Protein AF-H9MBS9-F1 (afdb_monomer_lite)

Foldseek 3Di:
DDPPQLDPLSVQLVVLVVQCVPVCVVPVVSVVVSVVSNVVSVVVCVVCVPDVPPRSPDPDDPDD

pLDDT: mean 81.27, std 19.03, range [37.34, 97.94]

Sequence (64 aa):
LPKECTSVQQCYVELSKQVKESLGKVDPYFQKLADAMVTWIEAWDELNPTTSKAESAAPNGAAK

Structure (mmCIF, N/CA/C/O backbone):
data_AF-H9MBS9-F1
#
_entry.id   AF-H9MBS9-F1
#
loop_
_atom_site.group_PDB
_atom_site.id
_atom_site.type_symbol
_atom_site.label_atom_id
_atom_site.label_alt_id
_atom_site.label_comp_id
_atom_site.label_asym_id
_atom_site.label_entity_id
_atom_site.label_seq_id
_atom_site.pdbx_PDB_ins_code
_atom_site.Cartn_x
_atom_site.Cartn_y
_atom_site.Cartn_z
_atom_site.occupancy
_atom_site.B_iso_or_equiv
_atom_site.auth_seq_id
_atom_site.auth_comp_id
_atom_site.auth_asym_id
_atom_site.auth_atom_id
_atom_site.pdbx_PDB_model_num
ATOM 1 N N . LEU A 1 1 ? -9.166 6.695 -9.846 1.00 64.50 1 LEU A N 1
ATOM 2 C CA . LEU A 1 1 ? -7.721 6.825 -10.138 1.00 64.50 1 LEU A CA 1
ATOM 3 C C . LEU A 1 1 ? -7.509 8.054 -11.015 1.00 64.50 1 LEU A C 1
ATOM 5 O O . LEU A 1 1 ? -8.272 8.213 -11.968 1.00 64.50 1 LEU A O 1
ATOM 9 N N . PRO A 1 2 ? -6.567 8.945 -10.674 1.00 72.56 2 PRO A 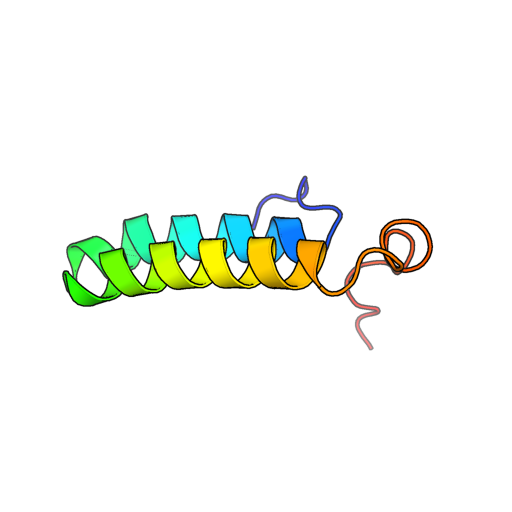N 1
ATOM 10 C CA . PRO A 1 2 ? -6.217 10.103 -11.490 1.00 72.56 2 PRO A CA 1
ATOM 11 C C . PRO A 1 2 ? -5.820 9.675 -12.905 1.00 72.56 2 PRO A C 1
ATOM 13 O O . PRO A 1 2 ? -5.183 8.639 -13.085 1.00 72.56 2 PRO A O 1
ATOM 16 N N . LYS A 1 3 ? -6.152 10.496 -13.908 1.00 73.12 3 LYS A N 1
ATOM 17 C CA . LYS A 1 3 ? -5.735 10.269 -15.307 1.00 73.12 3 LYS A CA 1
ATOM 18 C C . LYS A 1 3 ? -4.211 10.339 -15.497 1.00 73.12 3 LYS A C 1
ATOM 20 O O . LYS A 1 3 ? -3.709 9.918 -16.529 1.00 73.12 3 LYS A O 1
ATOM 25 N N . GLU A 1 4 ? -3.514 10.865 -14.494 1.00 72.62 4 GLU A N 1
ATOM 26 C CA . GLU A 1 4 ? -2.061 11.038 -14.413 1.00 72.62 4 GLU A CA 1
ATOM 27 C C . GLU A 1 4 ? -1.311 9.726 -14.095 1.00 72.62 4 GLU A C 1
ATOM 29 O O . GLU A 1 4 ? -0.095 9.669 -14.258 1.00 72.62 4 GLU A O 1
ATOM 34 N N . CYS A 1 5 ? -1.990 8.663 -13.633 1.00 79.25 5 CYS A N 1
ATOM 35 C CA . CYS A 1 5 ? -1.337 7.367 -13.420 1.00 79.25 5 CYS A CA 1
ATOM 36 C C . CYS A 1 5 ? -1.036 6.713 -14.776 1.00 79.25 5 CYS A C 1
ATOM 38 O O . CYS A 1 5 ? -1.928 6.176 -15.436 1.00 79.25 5 CYS A O 1
ATOM 40 N N . THR A 1 6 ? 0.230 6.767 -15.187 1.00 82.62 6 THR A N 1
ATOM 41 C CA . THR A 1 6 ? 0.695 6.317 -16.512 1.00 82.62 6 THR A CA 1
ATOM 42 C C . THR A 1 6 ? 1.348 4.938 -16.485 1.00 82.62 6 THR A C 1
ATOM 44 O O . THR A 1 6 ? 1.625 4.373 -17.539 1.00 82.62 6 THR A O 1
ATOM 47 N N . SER A 1 7 ? 1.546 4.365 -15.296 1.00 85.00 7 SER A N 1
ATOM 48 C CA . SER A 1 7 ? 1.993 2.985 -15.119 1.00 85.00 7 SER A CA 1
ATOM 49 C C . SER A 1 7 ? 1.079 2.208 -14.178 1.00 85.00 7 SER A C 1
ATOM 51 O O . SER A 1 7 ? 0.392 2.772 -13.320 1.00 85.00 7 SER A O 1
ATOM 53 N N . VAL A 1 8 ? 1.097 0.884 -14.321 1.00 87.06 8 VAL A N 1
ATOM 54 C CA . VAL A 1 8 ? 0.345 -0.039 -13.462 1.00 87.06 8 VAL A CA 1
ATOM 55 C C . VAL A 1 8 ? 0.784 0.112 -12.003 1.00 87.06 8 VAL A C 1
ATOM 57 O O . VAL A 1 8 ? -0.054 0.184 -11.108 1.00 87.06 8 VAL A O 1
ATOM 60 N N . GLN A 1 9 ? 2.084 0.264 -11.764 1.00 88.50 9 GLN A N 1
ATOM 61 C CA . GLN A 1 9 ? 2.665 0.505 -10.446 1.00 88.50 9 GLN A CA 1
ATOM 62 C C . GLN A 1 9 ? 2.099 1.775 -9.806 1.00 88.50 9 GLN A C 1
ATOM 64 O O . GLN A 1 9 ? 1.614 1.737 -8.676 1.00 88.50 9 GLN A O 1
ATOM 69 N N . GLN A 1 10 ? 2.074 2.889 -10.549 1.00 87.44 10 GLN A N 1
ATOM 70 C CA . GLN A 1 10 ? 1.486 4.143 -10.074 1.00 87.44 10 GLN A CA 1
ATOM 71 C C . GLN A 1 10 ? -0.007 3.988 -9.766 1.00 87.44 10 GLN A C 1
ATOM 73 O O . GLN A 1 10 ? -0.471 4.501 -8.748 1.00 87.44 10 GLN A O 1
ATOM 78 N N . CYS A 1 11 ? -0.755 3.259 -10.601 1.00 90.38 11 CYS A N 1
ATOM 79 C CA . CYS A 1 11 ? -2.162 2.954 -10.340 1.00 90.38 11 CYS A CA 1
ATOM 80 C C . CYS A 1 11 ? -2.348 2.202 -9.015 1.00 90.38 11 CYS A C 1
ATOM 82 O O . CYS A 1 11 ? -3.248 2.541 -8.248 1.00 90.38 11 CYS A O 1
ATOM 84 N N . TYR A 1 12 ? -1.509 1.204 -8.725 1.00 91.44 12 TYR A N 1
ATOM 85 C CA . TYR A 1 12 ? -1.614 0.421 -7.494 1.00 91.44 12 TYR A CA 1
ATOM 86 C C . TYR A 1 12 ? -1.178 1.198 -6.242 1.00 91.44 12 TYR A C 1
ATOM 88 O O . TYR A 1 12 ? -1.815 1.056 -5.198 1.00 91.44 12 TYR A O 1
ATOM 96 N N . VAL A 1 13 ? -0.169 2.070 -6.344 1.00 93.00 13 VAL A N 1
ATOM 97 C CA . VAL A 1 13 ? 0.215 2.981 -5.248 1.00 93.00 13 VAL A CA 1
ATOM 98 C C . VAL A 1 13 ? -0.894 3.995 -4.968 1.00 93.00 13 VAL A C 1
ATOM 100 O O . VAL A 1 13 ? -1.185 4.324 -3.823 1.00 93.00 13 VAL A O 1
ATOM 103 N N . GLU A 1 14 ? -1.560 4.501 -5.999 1.00 93.75 14 GLU A N 1
ATOM 104 C CA . GLU A 1 14 ? -2.660 5.441 -5.802 1.00 93.75 14 GLU A CA 1
ATOM 105 C C . GLU A 1 14 ? -3.929 4.749 -5.277 1.00 93.75 14 GLU A C 1
ATOM 107 O O . GLU A 1 14 ? -4.683 5.317 -4.483 1.00 93.75 14 GLU A O 1
ATOM 112 N N . LEU A 1 15 ? -4.148 3.489 -5.662 1.00 94.38 15 LEU A N 1
ATOM 113 C CA . LEU A 1 15 ? -5.202 2.654 -5.097 1.00 94.38 15 LEU A CA 1
ATOM 114 C C . LEU A 1 15 ? -4.979 2.400 -3.600 1.00 94.38 15 LEU A C 1
ATOM 116 O O . LEU A 1 15 ? -5.932 2.494 -2.828 1.00 94.38 15 LEU A O 1
ATOM 120 N N . SER A 1 16 ? -3.747 2.111 -3.169 1.00 95.81 16 SER A N 1
ATOM 121 C CA . SER A 1 16 ? -3.463 1.864 -1.750 1.00 95.81 16 SER A CA 1
ATOM 122 C C . SER A 1 16 ? -3.765 3.091 -0.881 1.00 95.81 16 SER A C 1
ATOM 124 O O . SER A 1 16 ? -4.347 2.943 0.194 1.00 95.81 16 SER A O 1
ATOM 126 N N . LYS A 1 17 ? -3.499 4.314 -1.368 1.00 95.25 17 LYS A N 1
ATOM 127 C CA . LYS A 1 17 ? -3.909 5.555 -0.683 1.00 95.25 17 LYS A CA 1
ATOM 128 C C . LYS A 1 17 ? -5.424 5.638 -0.512 1.00 95.25 17 LYS A C 1
ATOM 130 O O . LYS A 1 17 ? -5.899 5.891 0.592 1.00 95.25 17 LYS A O 1
ATOM 135 N N . GLN A 1 18 ? -6.191 5.355 -1.567 1.00 95.25 18 GLN A N 1
ATOM 136 C CA . GLN A 1 18 ? -7.659 5.371 -1.503 1.00 95.25 18 GLN A CA 1
ATOM 137 C C . GLN A 1 18 ? -8.204 4.312 -0.533 1.00 95.25 18 GLN A C 1
ATOM 139 O O . GLN A 1 18 ? -9.150 4.594 0.208 1.00 95.25 18 GLN A O 1
ATOM 144 N N . VAL A 1 19 ? -7.590 3.122 -0.488 1.00 95.62 19 VAL A N 1
ATOM 145 C CA . VAL A 1 19 ? -7.896 2.074 0.503 1.00 95.62 19 VAL A CA 1
ATOM 146 C C . VAL A 1 19 ? -7.640 2.593 1.918 1.00 95.62 19 VAL A C 1
ATOM 148 O O . VAL A 1 19 ? -8.509 2.471 2.784 1.00 95.62 19 VAL A O 1
ATOM 151 N N . LYS A 1 20 ? -6.494 3.241 2.149 1.00 96.44 20 LYS A N 1
ATOM 152 C CA . LYS A 1 20 ? -6.128 3.811 3.450 1.00 96.44 20 LYS A CA 1
ATOM 153 C C . LYS A 1 20 ? -7.096 4.903 3.905 1.00 96.44 20 LYS A C 1
ATOM 155 O O . LYS A 1 20 ? -7.548 4.897 5.047 1.00 96.44 20 LYS A O 1
ATOM 160 N N . GLU A 1 21 ? -7.443 5.825 3.014 1.00 96.12 21 GLU A N 1
ATOM 161 C CA . GLU A 1 21 ? -8.295 6.977 3.325 1.00 96.12 21 GLU A CA 1
ATOM 162 C C . GLU A 1 21 ? -9.770 6.610 3.511 1.00 96.12 21 GLU A C 1
ATOM 164 O O . GLU A 1 21 ? -10.448 7.191 4.367 1.00 96.12 21 GLU A O 1
ATOM 169 N N . SER A 1 22 ? -10.269 5.666 2.708 1.00 94.94 22 SER A N 1
ATOM 170 C CA . SER A 1 22 ? -11.684 5.284 2.698 1.00 94.94 22 SER A CA 1
ATOM 171 C C . SER A 1 22 ? -11.965 4.165 3.693 1.00 94.94 22 SER A C 1
ATOM 173 O O . SER A 1 22 ? -12.832 4.303 4.553 1.00 94.94 22 SER A O 1
ATOM 175 N N . LEU A 1 23 ? -11.216 3.061 3.605 1.00 96.12 23 LEU A N 1
ATOM 176 C CA . LEU A 1 23 ? -11.462 1.853 4.396 1.00 96.12 23 LEU A CA 1
ATOM 177 C C . LEU A 1 23 ? -10.689 1.856 5.713 1.00 96.12 23 LEU A C 1
ATOM 179 O O . LEU A 1 23 ? -11.156 1.288 6.695 1.00 96.12 23 LEU A O 1
ATOM 183 N N . GLY A 1 24 ? -9.565 2.571 5.787 1.00 96.06 24 GLY A N 1
ATOM 184 C CA . GLY A 1 24 ? -8.804 2.719 7.027 1.00 96.06 24 GLY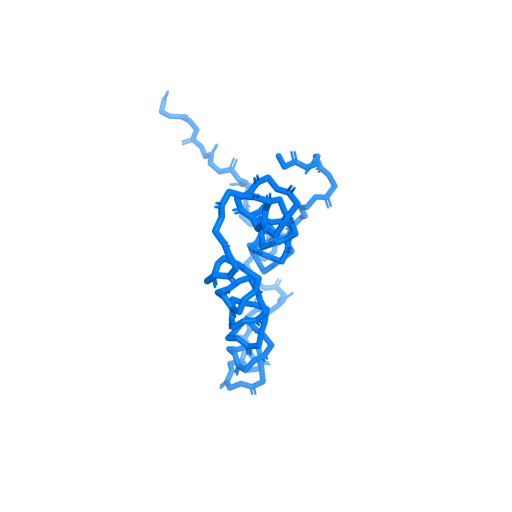 A CA 1
ATOM 185 C C . GLY A 1 24 ? -9.529 3.492 8.135 1.00 96.06 24 GLY A C 1
ATOM 186 O O . GLY A 1 24 ? -9.082 3.451 9.279 1.00 96.06 24 GLY A O 1
ATOM 187 N N . LYS A 1 25 ? -10.637 4.180 7.818 1.00 94.12 25 LYS A N 1
ATOM 188 C CA . LYS A 1 25 ? -11.571 4.770 8.798 1.00 94.12 25 LYS A CA 1
ATOM 189 C C . LYS A 1 25 ? -12.627 3.776 9.286 1.00 94.12 25 LYS A C 1
ATOM 191 O O . LYS A 1 25 ? -13.206 3.988 10.344 1.00 94.12 25 LYS A O 1
ATOM 196 N N . VAL A 1 26 ? -12.900 2.738 8.495 1.00 96.62 26 VAL A N 1
ATOM 197 C CA . VAL A 1 26 ? -13.884 1.692 8.802 1.00 96.62 26 VAL A CA 1
ATOM 198 C C . VAL A 1 26 ? -13.250 0.634 9.696 1.00 96.62 26 VAL A C 1
ATOM 200 O O . VAL A 1 26 ? -13.834 0.267 10.709 1.00 96.62 26 VAL A O 1
ATOM 203 N N . ASP A 1 27 ? -12.044 0.183 9.343 1.00 97.12 27 ASP A N 1
ATOM 204 C CA . ASP A 1 27 ? -11.297 -0.806 10.117 1.00 97.12 27 ASP A CA 1
ATOM 205 C C . ASP A 1 27 ? -9.783 -0.492 10.097 1.00 97.12 27 ASP A C 1
ATOM 207 O O . ASP A 1 27 ? -9.200 -0.336 9.015 1.00 97.12 27 ASP A O 1
ATOM 211 N N . PRO A 1 28 ? -9.112 -0.427 11.266 1.00 95.25 28 PRO A N 1
ATOM 212 C CA . PRO A 1 28 ? -7.665 -0.229 11.363 1.00 95.25 28 PRO A CA 1
ATOM 213 C C . PRO A 1 28 ? -6.818 -1.253 10.593 1.00 95.25 28 PRO A C 1
ATOM 215 O O . PRO A 1 28 ? -5.675 -0.959 10.243 1.00 95.25 28 PRO A O 1
ATOM 218 N N . TYR A 1 29 ? -7.348 -2.443 10.299 1.00 97.38 29 TYR A N 1
ATOM 219 C CA . TYR A 1 29 ? -6.712 -3.429 9.428 1.00 97.38 29 TYR A CA 1
ATOM 220 C C . TYR A 1 29 ? -6.337 -2.832 8.066 1.00 97.38 29 TYR A C 1
ATOM 222 O O . TYR A 1 29 ? -5.226 -3.058 7.580 1.00 97.38 29 TYR A O 1
ATOM 230 N N . PHE A 1 30 ? -7.207 -2.003 7.480 1.00 97.94 30 PHE A N 1
ATOM 231 C CA . PHE A 1 30 ? -6.965 -1.405 6.166 1.00 97.94 30 PHE A CA 1
ATOM 232 C C . PHE A 1 30 ? -5.821 -0.389 6.157 1.00 97.94 30 PHE A C 1
ATOM 234 O O . PHE A 1 30 ? -5.242 -0.154 5.100 1.00 97.94 30 PHE A O 1
ATOM 241 N N . GLN A 1 31 ? -5.435 0.159 7.316 1.00 96.44 31 GLN A N 1
ATOM 242 C CA . GLN A 1 31 ? -4.218 0.970 7.427 1.00 96.44 31 GLN A CA 1
ATOM 243 C C . GLN A 1 31 ? -2.985 0.119 7.111 1.00 96.44 31 GLN A C 1
ATOM 245 O O . GLN A 1 31 ? -2.183 0.474 6.252 1.00 96.44 31 GLN A O 1
ATOM 250 N N . LYS A 1 32 ? -2.888 -1.052 7.754 1.00 97.12 32 LYS A N 1
ATOM 251 C CA . LYS A 1 32 ? -1.778 -1.994 7.555 1.00 97.12 32 LYS A CA 1
ATOM 252 C C . LYS A 1 32 ? -1.806 -2.620 6.167 1.00 97.12 32 LYS A C 1
ATOM 254 O O . LYS A 1 32 ? -0.753 -2.805 5.570 1.00 97.12 32 LYS A O 1
ATOM 259 N N . LEU A 1 33 ? -2.997 -2.938 5.653 1.00 97.62 33 LEU A N 1
ATOM 260 C CA . LEU A 1 33 ? -3.142 -3.470 4.300 1.00 97.62 33 LEU A CA 1
ATOM 261 C C . LEU A 1 33 ? -2.639 -2.468 3.259 1.00 97.62 33 LEU A C 1
ATOM 263 O O . LEU A 1 33 ? -1.872 -2.851 2.385 1.00 97.62 33 LEU A O 1
ATOM 267 N N . ALA A 1 34 ? -3.041 -1.199 3.358 1.00 97.62 34 ALA A N 1
ATOM 268 C CA . ALA A 1 34 ? -2.601 -0.172 2.421 1.00 97.62 34 ALA A CA 1
ATOM 269 C C . ALA A 1 34 ? -1.077 0.007 2.432 1.00 97.62 34 ALA A C 1
ATOM 271 O O . ALA A 1 34 ? -0.471 0.101 1.367 1.00 97.62 34 ALA A O 1
ATOM 272 N N . ASP A 1 35 ? -0.458 -0.013 3.614 1.00 97.25 35 ASP A N 1
ATOM 273 C CA . ASP A 1 35 ? 1.000 0.057 3.736 1.00 97.25 35 ASP A CA 1
ATOM 274 C C . ASP A 1 35 ? 1.669 -1.176 3.105 1.00 97.25 35 ASP A C 1
ATOM 276 O O . ASP A 1 35 ? 2.587 -1.038 2.299 1.00 97.25 35 ASP A O 1
ATOM 280 N N . ALA A 1 36 ? 1.142 -2.377 3.366 1.00 97.81 36 ALA A N 1
ATOM 281 C CA . ALA A 1 36 ? 1.640 -3.614 2.766 1.00 97.81 36 ALA A CA 1
ATOM 282 C C . ALA A 1 36 ? 1.496 -3.640 1.234 1.00 97.81 36 ALA A C 1
ATOM 284 O O . ALA A 1 36 ? 2.371 -4.162 0.546 1.00 97.81 36 ALA A O 1
ATOM 285 N N . MET A 1 37 ? 0.420 -3.063 0.686 1.00 97.19 37 MET A N 1
ATOM 286 C CA . MET A 1 37 ? 0.235 -2.929 -0.761 1.00 97.19 37 MET A CA 1
ATOM 287 C C . MET A 1 37 ? 1.344 -2.080 -1.392 1.00 97.19 37 MET A C 1
ATOM 289 O O . MET A 1 37 ? 1.848 -2.458 -2.444 1.00 97.19 37 MET A O 1
ATOM 293 N N . VAL A 1 38 ? 1.746 -0.969 -0.760 1.00 96.19 38 VAL A N 1
ATOM 294 C CA . VAL A 1 38 ? 2.856 -0.127 -1.250 1.00 96.19 38 VAL A CA 1
ATOM 295 C C . VAL A 1 38 ? 4.174 -0.889 -1.189 1.00 96.19 38 VAL A C 1
ATOM 297 O O . VAL A 1 38 ? 4.845 -1.011 -2.209 1.00 96.19 38 VAL A O 1
ATOM 300 N N . THR A 1 39 ? 4.491 -1.478 -0.034 1.00 96.94 39 THR A N 1
ATOM 301 C CA . THR A 1 39 ? 5.728 -2.249 0.151 1.00 96.94 39 THR A CA 1
ATOM 302 C C . THR A 1 39 ? 5.846 -3.399 -0.849 1.00 96.94 39 THR A C 1
ATOM 304 O O . THR A 1 39 ? 6.934 -3.679 -1.341 1.00 96.94 39 THR A O 1
ATOM 307 N N . TRP A 1 40 ? 4.737 -4.063 -1.190 1.00 95.12 40 TRP A N 1
ATOM 308 C CA . TRP A 1 40 ? 4.748 -5.113 -2.207 1.00 95.12 40 TRP A CA 1
ATOM 309 C C . TRP A 1 40 ? 5.086 -4.584 -3.608 1.00 95.12 40 TRP A C 1
ATOM 311 O O . TRP A 1 40 ? 5.830 -5.240 -4.329 1.00 95.12 40 TRP A O 1
ATOM 321 N N . ILE A 1 41 ? 4.567 -3.414 -3.998 1.00 92.81 41 ILE A N 1
ATOM 322 C CA . ILE A 1 41 ? 4.858 -2.802 -5.308 1.00 92.81 41 ILE A CA 1
ATOM 323 C C . ILE A 1 41 ? 6.328 -2.385 -5.387 1.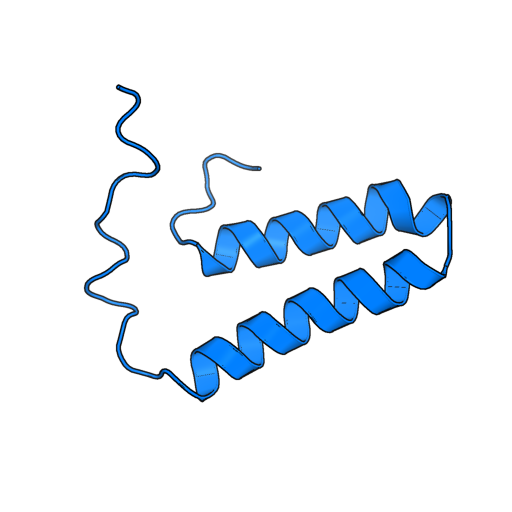00 92.81 41 ILE A C 1
ATOM 325 O O . ILE A 1 41 ? 6.985 -2.659 -6.385 1.00 92.81 41 ILE A O 1
ATOM 329 N N . GLU A 1 42 ? 6.853 -1.778 -4.322 1.00 91.69 42 GLU A N 1
ATOM 330 C CA . GLU A 1 42 ? 8.267 -1.398 -4.229 1.00 91.69 42 GLU A CA 1
ATOM 331 C C . GLU A 1 42 ? 9.174 -2.632 -4.332 1.00 91.69 42 GLU A C 1
ATOM 333 O O . GLU A 1 42 ? 10.078 -2.671 -5.165 1.00 91.69 42 GLU A O 1
ATOM 338 N N . ALA A 1 43 ? 8.873 -3.690 -3.572 1.00 93.38 43 ALA A N 1
ATOM 339 C CA . ALA A 1 43 ? 9.610 -4.950 -3.645 1.00 93.38 43 ALA A CA 1
ATOM 340 C C . ALA A 1 43 ? 9.497 -5.617 -5.026 1.00 93.38 43 ALA A C 1
ATOM 342 O O . ALA A 1 43 ? 10.455 -6.217 -5.514 1.00 93.38 43 ALA A O 1
ATOM 343 N N . TRP A 1 44 ? 8.336 -5.521 -5.678 1.00 89.19 44 TRP A N 1
ATOM 344 C CA . TRP A 1 44 ? 8.148 -6.031 -7.033 1.00 89.19 44 TRP A CA 1
ATOM 345 C C . TRP A 1 44 ? 9.049 -5.311 -8.041 1.00 89.19 44 TRP A C 1
ATOM 347 O O . TRP A 1 44 ? 9.687 -5.983 -8.853 1.00 89.19 44 TRP A O 1
ATOM 357 N N . ASP A 1 45 ? 9.135 -3.982 -7.972 1.00 87.94 45 ASP A N 1
ATOM 358 C CA . ASP A 1 45 ? 9.997 -3.185 -8.850 1.00 87.94 45 ASP A CA 1
ATOM 359 C C . ASP A 1 45 ? 11.489 -3.473 -8.604 1.00 87.94 45 ASP A C 1
ATOM 361 O O . ASP A 1 45 ? 12.263 -3.578 -9.557 1.00 87.94 45 ASP A O 1
ATOM 365 N N . GLU A 1 46 ? 11.894 -3.675 -7.346 1.00 89.31 46 GLU A N 1
ATOM 366 C CA . GLU A 1 46 ? 13.266 -4.064 -6.990 1.00 89.31 46 GLU A CA 1
ATOM 367 C C . GLU A 1 46 ? 13.648 -5.453 -7.521 1.00 89.31 46 GLU A C 1
ATOM 369 O O . GLU A 1 46 ? 14.762 -5.650 -8.010 1.00 89.31 46 GLU A O 1
ATOM 374 N N . LEU A 1 47 ? 12.732 -6.424 -7.434 1.00 89.62 47 LEU A N 1
ATOM 375 C CA . LEU A 1 47 ? 12.962 -7.803 -7.876 1.00 89.62 47 LEU A CA 1
ATOM 376 C C . LEU A 1 47 ? 12.844 -7.979 -9.394 1.00 89.62 47 LEU A C 1
ATOM 378 O O . LEU A 1 47 ? 13.412 -8.926 -9.941 1.00 89.62 47 LEU A O 1
ATOM 382 N N . ASN A 1 48 ? 12.144 -7.072 -10.082 1.00 86.56 48 ASN A N 1
ATOM 383 C CA . ASN A 1 48 ? 11.93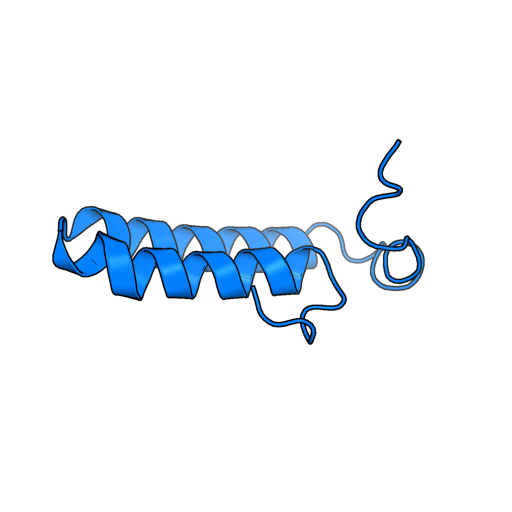7 -7.110 -11.529 1.00 86.56 48 ASN A CA 1
ATOM 384 C C . ASN A 1 48 ? 12.493 -5.848 -12.219 1.00 86.56 48 ASN A C 1
ATOM 386 O O . ASN A 1 48 ? 11.744 -5.125 -12.879 1.00 86.56 48 ASN A O 1
ATOM 390 N N . PRO A 1 49 ? 13.817 -5.593 -12.162 1.00 69.31 49 PRO A N 1
ATOM 391 C CA . PRO A 1 49 ? 14.426 -4.353 -12.656 1.00 69.31 49 PRO A CA 1
ATOM 392 C C . PRO A 1 49 ? 14.441 -4.199 -14.196 1.00 69.31 49 PRO A C 1
ATOM 394 O O . PRO A 1 49 ? 15.208 -3.407 -14.740 1.00 69.31 49 PRO A O 1
ATOM 397 N N . THR A 1 50 ? 13.608 -4.933 -14.944 1.00 62.84 50 THR A N 1
ATOM 398 C CA . THR A 1 50 ? 13.605 -4.948 -16.419 1.00 62.84 50 THR A CA 1
ATOM 399 C C . THR A 1 50 ? 12.201 -5.019 -17.036 1.00 62.84 50 THR A C 1
ATOM 401 O O . THR A 1 50 ? 11.909 -5.922 -17.804 1.00 62.84 50 THR A O 1
ATOM 404 N N . THR A 1 51 ? 11.342 -4.024 -16.791 1.00 55.69 51 THR A N 1
ATOM 405 C CA . THR A 1 51 ? 10.103 -3.821 -17.594 1.00 55.69 51 THR A CA 1
ATOM 406 C C . THR A 1 51 ? 9.685 -2.354 -17.775 1.00 55.69 51 THR A C 1
ATOM 408 O O . THR 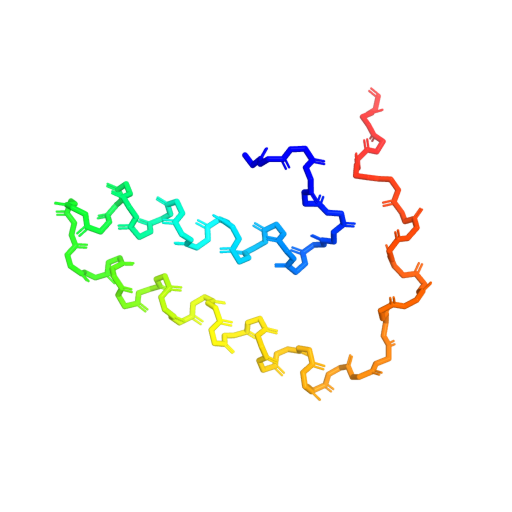A 1 51 ? 8.869 -2.050 -18.648 1.00 55.69 51 THR A O 1
ATOM 411 N N . SER A 1 52 ? 10.319 -1.402 -17.078 1.00 53.31 52 SER A N 1
ATOM 412 C CA . SER A 1 52 ? 9.906 0.016 -17.019 1.00 53.31 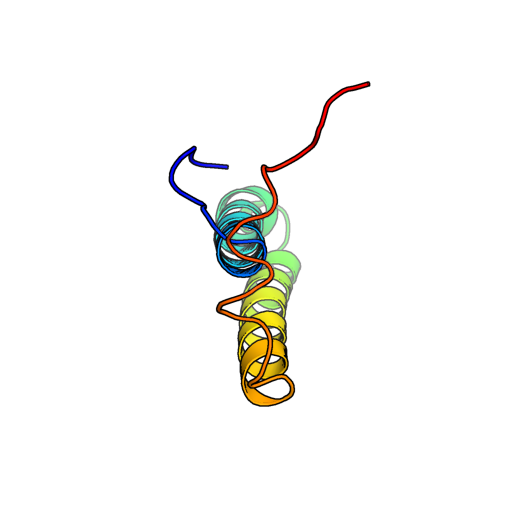52 SER A CA 1
ATOM 413 C C . SER A 1 52 ? 10.025 0.829 -18.321 1.00 53.31 52 SER A C 1
ATOM 415 O O . SER A 1 52 ? 9.689 2.013 -18.330 1.00 53.31 52 SER A O 1
ATOM 417 N N . LYS A 1 53 ? 10.492 0.240 -19.433 1.00 49.81 53 LYS A N 1
ATOM 418 C CA . LYS A 1 53 ? 10.557 0.924 -20.742 1.00 49.81 53 LYS A CA 1
ATOM 419 C C . LYS A 1 53 ? 9.698 0.288 -21.840 1.00 49.81 53 LYS A C 1
ATOM 421 O O . LYS A 1 53 ? 9.441 0.958 -22.835 1.00 49.81 53 LYS A O 1
ATOM 426 N N . ALA A 1 54 ? 9.252 -0.960 -21.679 1.00 47.62 54 ALA A N 1
ATOM 427 C CA . ALA A 1 54 ? 8.474 -1.668 -22.703 1.00 47.62 54 ALA A CA 1
ATOM 428 C C . ALA A 1 54 ? 6.977 -1.766 -22.362 1.00 47.62 54 ALA A C 1
ATOM 430 O O . ALA A 1 54 ? 6.148 -1.721 -23.266 1.00 47.62 54 ALA A O 1
ATOM 431 N N . GLU A 1 55 ? 6.613 -1.833 -21.078 1.00 49.97 55 GLU A N 1
ATOM 432 C CA . GLU A 1 55 ? 5.208 -1.971 -20.654 1.00 49.97 55 GLU A CA 1
ATOM 433 C C . GLU A 1 55 ? 4.501 -0.621 -20.458 1.00 49.97 55 GLU A C 1
ATOM 435 O O . GLU A 1 55 ? 3.282 -0.531 -20.578 1.00 49.97 55 GLU A O 1
ATOM 440 N N . SER A 1 56 ? 5.266 0.460 -20.280 1.00 50.50 56 SER A N 1
ATOM 441 C CA . SER A 1 56 ? 4.794 1.850 -20.154 1.00 50.50 56 SER A CA 1
ATOM 442 C C . SER A 1 56 ? 4.143 2.411 -21.432 1.00 50.50 56 SER A C 1
ATOM 444 O O . SER A 1 56 ? 3.688 3.552 -21.441 1.00 50.50 56 SER A O 1
ATOM 446 N N . ALA A 1 57 ? 4.143 1.642 -22.527 1.00 48.88 57 ALA A N 1
ATOM 447 C CA . ALA A 1 57 ? 3.574 2.018 -23.821 1.00 48.88 57 ALA A CA 1
ATOM 448 C C . ALA A 1 57 ? 2.261 1.288 -24.152 1.00 48.88 57 ALA A C 1
ATOM 450 O O . ALA A 1 57 ? 1.654 1.582 -25.183 1.00 48.88 57 ALA A O 1
ATOM 451 N N . ALA A 1 58 ? 1.807 0.345 -23.319 1.00 49.31 58 ALA A N 1
ATOM 452 C CA . ALA A 1 58 ? 0.518 -0.296 -23.538 1.00 49.31 58 ALA A CA 1
ATOM 453 C C . ALA A 1 58 ? -0.602 0.654 -23.070 1.00 49.31 58 ALA A C 1
ATOM 455 O O . ALA A 1 58 ? -0.656 0.989 -21.885 1.00 49.31 58 ALA A O 1
ATOM 456 N N . PRO A 1 59 ? -1.496 1.123 -23.964 1.00 49.00 59 PRO A N 1
ATOM 457 C CA . PRO A 1 59 ? -2.610 1.966 -23.558 1.00 49.00 59 PRO A CA 1
ATOM 458 C C . PRO A 1 59 ? -3.490 1.193 -22.571 1.00 49.00 59 PRO A C 1
ATOM 460 O O . PRO A 1 59 ? -3.847 0.040 -22.820 1.00 49.00 59 PRO A O 1
ATOM 463 N N . ASN A 1 60 ? -3.828 1.833 -21.449 1.00 51.84 60 ASN A N 1
ATOM 464 C CA . ASN A 1 60 ? -4.744 1.295 -20.446 1.00 51.84 60 ASN A CA 1
ATOM 465 C C . ASN A 1 60 ? -6.063 0.873 -21.111 1.00 51.84 60 ASN A C 1
ATOM 467 O O . ASN A 1 60 ? -6.904 1.718 -21.404 1.00 51.84 60 ASN A O 1
ATOM 471 N N . GLY A 1 61 ? -6.225 -0.435 -21.328 1.00 50.25 61 GLY A N 1
ATOM 472 C CA . GLY A 1 61 ? -7.456 -1.083 -21.769 1.00 50.25 61 GLY A CA 1
ATOM 473 C C . GLY A 1 61 ? -7.944 -0.660 -23.156 1.00 50.25 61 GLY A C 1
ATOM 474 O O . GLY A 1 61 ? -8.682 0.311 -23.296 1.00 50.25 61 GLY A O 1
ATOM 475 N N . ALA A 1 62 ? -7.664 -1.471 -24.180 1.00 42.03 62 ALA A N 1
ATOM 476 C CA . ALA A 1 62 ? -8.565 -1.528 -25.326 1.00 42.03 62 ALA A CA 1
ATOM 477 C C . ALA A 1 62 ? -9.909 -2.081 -24.822 1.00 42.03 62 ALA A C 1
ATOM 479 O O . ALA A 1 62 ? -10.050 -3.282 -24.581 1.00 42.03 62 ALA A O 1
ATOM 480 N N . ALA A 1 63 ? -10.872 -1.189 -24.584 1.00 47.88 63 ALA A N 1
ATOM 481 C CA . ALA A 1 63 ? -12.267 -1.577 -24.465 1.00 47.88 63 ALA A CA 1
ATOM 482 C C . ALA A 1 63 ? -12.649 -2.331 -25.751 1.00 47.88 63 ALA A C 1
ATOM 484 O O . ALA A 1 63 ? -12.317 -1.872 -26.846 1.00 47.88 63 ALA A O 1
ATOM 485 N N . LYS A 1 64 ? -13.254 -3.513 -25.594 1.00 37.34 64 LYS A N 1
ATOM 486 C CA . LYS A 1 64 ? -13.807 -4.290 -26.711 1.00 37.34 64 LYS A CA 1
ATOM 487 C C . LYS A 1 64 ? -14.840 -3.489 -27.492 1.00 37.34 64 LYS A C 1
ATOM 489 O O . LYS A 1 64 ? -15.608 -2.751 -26.836 1.00 37.34 64 LYS A O 1
#

Organism: Pinus radiata (NCBI:txid3347)

Radius of gyration: 13.69 Å; chains: 1; bounding box: 28×19×38 Å

InterPro domains:
  IPR037595 Reversibly glycosylated polypeptide family [PF03214] (1-48)
  IPR037595 Reversibly glycosylated polypeptide family [PTHR31682] (1-52)

Secondary structure (DSSP, 8-state):
--TT--SHHHHHHHHHHHHHHHTTTT-THHHHHHHHHHHHHHHHHHH--S-TTTGGGS-S----